Protein AF-A0A443SG46-F1 (afdb_monomer_lite)

Secondary structure (DSSP, 8-state):
-HHHHHHHHHHHSEE----SSTT--HHHHHHT---STTHHHH--GGGGEEEEEE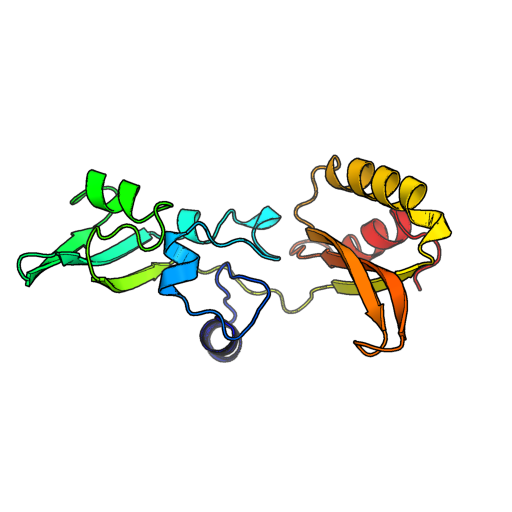E-TTS-EEEEESSSSHHHHHHTTT-TTSSS-EEEEEEE--EEPPS--EEEEEEEEGGGHHHHHHHHHHHHHS--S-EEEEEEEETTTTTS-EEEEEEEEE---S-TTHHHHHHHHH-TT--

Radius of gyration: 19.4 Å; chains: 1; bounding box: 46×34×54 Å

Sequence (175 aa):
MLQLNNFLWSNYGYGVVSGTCGDVGVSGLAMGGGFGYLTRKYGFLVDQIVSAEIVTANGKQLSVNEKQNKDLFWAIRGAGAAGFGVVTQFTLKAFPATETFVWARLKYSLNDLSLLLNLWQQIMKFRNCSTVGLHIERDNFPYGVDYIGINFVIVEQEEDNKQLETLQYFLPNIT

InterPro domains:
  IPR006094 FAD linked oxidase, N-terminal [PF01565] (3-64)
  IPR016166 FAD-binding domain, PCMH-type [PS51387] (1-97)
  IPR016169 FAD-binding, type PCMH, subdomain 2 [G3DSA:3.30.465.10] (3-99)
  IPR036318 FAD-binding, type PCMH-like superfamily [SSF56176] (3-97)
  IPR050416 FAD-linked Oxidoreductases in Biosynthetic Pathways [PTHR42973] (11-127)

pLDDT: mean 84.31, std 13.0, range [44.12, 98.5]

Foldseek 3Di:
DQVVQVVCCVPPQKGAQAAPDNPDDDQLCLQQFGDHFQCLPPNTQLVFFAWFWFQAPVRDIDIEHCVGPPVLNVNSSRVGPVRRGHTPDTDGDMDRHDPDKDKDKDKAAPVCVVVVVVLVVVLVPDSASKDKDWDFDAPPPPDGDIIIIIITIHRDDDDPCPSVVSCCVSVVPDD

Organism: NCBI:txid299467

Structure (mmCIF, N/CA/C/O backbone):
data_AF-A0A443SG46-F1
#
_entry.id   AF-A0A443SG46-F1
#
loop_
_atom_site.group_PDB
_atom_site.id
_atom_site.type_symbol
_atom_site.label_atom_id
_atom_site.label_alt_id
_atom_site.label_comp_id
_atom_site.label_asym_id
_atom_site.label_entity_id
_atom_site.label_seq_id
_atom_site.pdbx_PDB_ins_code
_atom_site.Cartn_x
_atom_site.Cartn_y
_atom_site.Cartn_z
_atom_site.occupancy
_atom_site.B_iso_or_equiv
_atom_site.auth_seq_id
_atom_site.auth_comp_id
_atom_site.auth_asym_id
_atom_site.auth_atom_id
_atom_site.pdbx_PDB_model_num
ATOM 1 N N . MET A 1 1 ? -9.221 3.304 -4.159 1.00 90.12 1 MET A N 1
ATOM 2 C CA . MET A 1 1 ? -8.070 4.054 -3.595 1.00 90.12 1 MET A CA 1
ATOM 3 C C . MET A 1 1 ? -7.811 5.353 -4.345 1.00 90.12 1 MET A C 1
ATOM 5 O O . MET A 1 1 ? -7.488 6.344 -3.701 1.00 90.12 1 MET A O 1
ATOM 9 N N . LEU A 1 2 ? -7.961 5.371 -5.676 1.00 90.56 2 LEU A N 1
ATOM 10 C CA . LEU A 1 2 ? -7.665 6.546 -6.503 1.00 90.56 2 LEU A CA 1
ATOM 11 C C . LEU A 1 2 ? -8.455 7.793 -6.088 1.00 90.56 2 LEU A C 1
ATOM 13 O O . LEU A 1 2 ? -7.866 8.848 -5.913 1.00 90.56 2 LEU A O 1
ATOM 17 N N . GLN A 1 3 ? -9.763 7.658 -5.849 1.00 92.75 3 GLN A N 1
ATOM 18 C CA . GLN A 1 3 ? -10.605 8.776 -5.405 1.00 92.75 3 GLN A CA 1
ATOM 19 C C . GLN A 1 3 ? -10.102 9.416 -4.100 1.00 92.75 3 GLN A C 1
ATOM 21 O O . GLN A 1 3 ? -10.033 10.637 -4.009 1.00 92.75 3 GLN A O 1
ATOM 26 N N . LEU A 1 4 ? -9.696 8.598 -3.118 1.00 92.56 4 LEU A N 1
ATOM 27 C CA . LEU A 1 4 ? -9.142 9.073 -1.847 1.00 92.56 4 LEU A CA 1
ATOM 28 C C . LEU A 1 4 ? -7.829 9.833 -2.063 1.00 92.56 4 LEU A C 1
ATOM 30 O O . LEU A 1 4 ? -7.679 10.942 -1.563 1.00 92.56 4 LEU A O 1
ATOM 34 N N . ASN A 1 5 ? -6.892 9.255 -2.818 1.00 92.50 5 ASN A N 1
ATOM 35 C CA . ASN A 1 5 ? -5.600 9.895 -3.065 1.00 92.50 5 ASN A CA 1
ATOM 36 C C . ASN A 1 5 ? -5.727 11.169 -3.912 1.00 92.50 5 ASN A C 1
ATOM 38 O O . ASN A 1 5 ? -5.075 12.155 -3.591 1.00 92.50 5 ASN A O 1
ATOM 42 N N . ASN A 1 6 ? -6.612 11.201 -4.914 1.00 92.62 6 ASN A N 1
ATOM 43 C CA . ASN A 1 6 ? -6.895 12.420 -5.678 1.00 92.62 6 ASN A CA 1
ATOM 44 C C . ASN A 1 6 ? -7.459 13.521 -4.775 1.00 92.62 6 ASN A C 1
ATOM 46 O O . ASN A 1 6 ? -7.017 14.664 -4.844 1.00 92.62 6 ASN A O 1
ATOM 50 N N . PHE A 1 7 ? -8.405 13.174 -3.897 1.00 94.81 7 PHE A N 1
ATOM 51 C CA . PHE A 1 7 ? -8.966 14.122 -2.941 1.00 94.81 7 PHE A CA 1
ATOM 52 C C . PHE A 1 7 ? -7.893 14.687 -1.999 1.00 94.81 7 PHE A C 1
ATOM 54 O O . PHE A 1 7 ? -7.814 15.904 -1.832 1.00 94.81 7 PHE A O 1
ATOM 61 N N . LEU A 1 8 ? -7.049 13.828 -1.417 1.00 94.31 8 LEU A N 1
ATOM 62 C CA . LEU A 1 8 ? -5.982 14.250 -0.505 1.00 94.31 8 LEU A CA 1
ATOM 63 C C . LEU A 1 8 ? -4.932 15.121 -1.200 1.00 94.31 8 LEU A C 1
ATOM 65 O O . LEU A 1 8 ? -4.503 16.131 -0.642 1.00 94.31 8 LEU A O 1
ATOM 69 N N . TRP A 1 9 ? -4.553 14.760 -2.424 1.00 91.50 9 TRP A N 1
ATOM 70 C CA . TRP A 1 9 ? -3.548 15.492 -3.179 1.00 91.50 9 TRP A CA 1
ATOM 71 C C . TRP A 1 9 ? -4.060 16.874 -3.582 1.00 91.50 9 TRP A C 1
ATOM 73 O O . TRP A 1 9 ? -3.450 17.874 -3.214 1.00 91.50 9 TRP A O 1
ATOM 83 N N . SER A 1 10 ? -5.213 16.950 -4.251 1.00 93.19 10 SER A N 1
ATOM 84 C CA . SER A 1 10 ? -5.723 18.216 -4.790 1.00 93.19 10 SER A CA 1
ATOM 85 C C . SER A 1 10 ? -6.148 19.225 -3.721 1.00 93.19 10 SER A C 1
ATOM 87 O O . SER A 1 10 ? -6.115 20.421 -3.989 1.00 93.19 10 SER A O 1
ATOM 89 N N . ASN A 1 11 ? -6.560 18.773 -2.531 1.00 96.00 11 ASN A N 1
ATOM 90 C CA . ASN A 1 11 ? -7.055 19.673 -1.481 1.00 96.00 11 ASN A CA 1
ATOM 91 C C . ASN A 1 11 ? -6.028 19.956 -0.382 1.00 96.00 11 ASN A C 1
ATOM 93 O O . ASN A 1 11 ? -6.125 20.989 0.277 1.00 96.00 11 ASN A O 1
ATOM 97 N N . TYR A 1 12 ? -5.074 19.048 -0.155 1.00 94.81 12 TYR A N 1
ATOM 98 C CA . TYR A 1 12 ? -4.176 19.137 0.998 1.00 94.81 12 TYR A CA 1
ATOM 99 C C . TYR A 1 12 ? -2.700 18.922 0.653 1.00 94.81 12 TYR A C 1
ATOM 101 O O . TYR A 1 12 ? -1.856 19.188 1.502 1.00 94.81 12 TYR A O 1
ATOM 109 N N . GLY A 1 13 ? -2.359 18.448 -0.550 1.00 92.69 13 GLY A N 1
ATOM 110 C CA . GLY A 1 13 ? -0.976 18.114 -0.901 1.00 92.69 13 GLY A CA 1
ATOM 111 C C . GLY A 1 13 ? -0.457 16.850 -0.205 1.00 92.69 13 GLY A C 1
ATOM 112 O O . GLY A 1 13 ? 0.743 16.715 0.020 1.00 92.69 13 GLY A O 1
ATOM 113 N N . TYR A 1 14 ? -1.344 15.913 0.150 1.00 93.50 14 TYR A N 1
ATOM 114 C CA . TYR A 1 14 ? -0.981 14.652 0.808 1.00 93.50 14 TYR A CA 1
ATOM 115 C C . TYR A 1 14 ? -1.404 13.426 -0.006 1.00 93.50 14 TYR A C 1
ATOM 117 O O . TYR A 1 14 ? -2.295 13.487 -0.848 1.00 93.50 14 TYR A O 1
ATO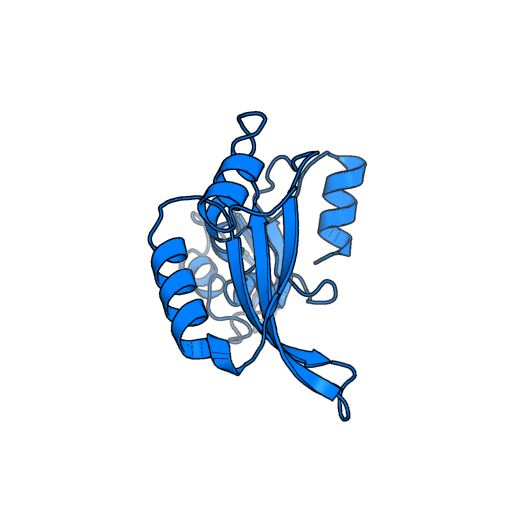M 125 N N . GLY A 1 15 ? -0.796 12.283 0.295 1.00 92.44 15 GLY A N 1
ATOM 126 C CA . GLY A 1 15 ? -1.202 10.970 -0.190 1.00 92.44 15 GLY A CA 1
ATOM 127 C C . GLY A 1 15 ? -1.080 9.901 0.892 1.00 92.44 15 GLY A C 1
ATOM 128 O O . GLY A 1 15 ? -0.367 10.058 1.883 1.00 92.44 15 GLY A O 1
ATOM 129 N N . VAL A 1 16 ? -1.776 8.788 0.696 1.00 94.25 16 VAL A N 1
ATOM 130 C CA . VAL A 1 16 ? -1.649 7.578 1.516 1.00 94.25 16 VAL A CA 1
ATOM 131 C C . VAL A 1 16 ? -1.086 6.436 0.677 1.00 94.25 16 VAL A C 1
ATOM 133 O O . VAL A 1 16 ? -1.304 6.362 -0.540 1.00 94.25 16 VAL A O 1
ATOM 136 N N . VAL A 1 17 ? -0.385 5.506 1.333 1.00 94.00 17 VAL A N 1
ATOM 137 C CA . VAL A 1 17 ? 0.047 4.253 0.696 1.00 94.00 17 VAL A CA 1
ATOM 138 C C . VAL A 1 17 ? -1.174 3.554 0.092 1.00 94.00 17 VAL A C 1
ATOM 140 O O . VAL A 1 17 ? -2.251 3.524 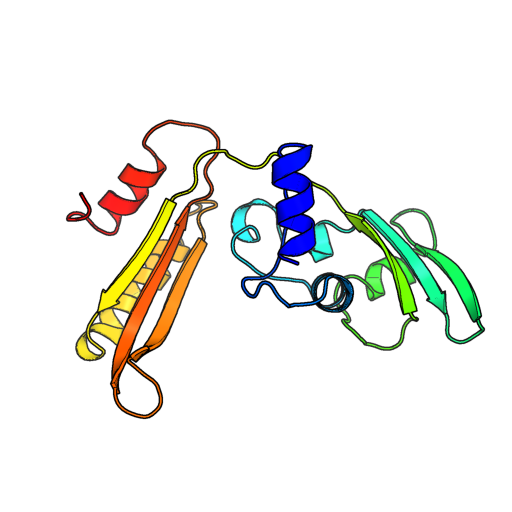0.679 1.00 94.00 17 VAL A O 1
ATOM 143 N N . SER A 1 18 ? -1.041 3.026 -1.120 1.00 92.44 18 SER A N 1
ATOM 144 C CA . SER A 1 18 ? -2.153 2.405 -1.840 1.00 92.44 18 SER A CA 1
ATOM 145 C C . SER A 1 18 ? -1.667 1.306 -2.779 1.00 92.44 18 SER A C 1
ATOM 147 O O . SER A 1 18 ? -0.463 1.095 -2.915 1.00 92.44 18 SER A O 1
ATOM 149 N N . GLY A 1 19 ? -2.613 0.597 -3.398 1.00 92.12 19 GLY A N 1
ATOM 150 C CA . GLY A 1 19 ? -2.337 -0.348 -4.474 1.00 92.12 19 GLY A CA 1
ATOM 151 C C . GLY A 1 19 ? -2.085 0.352 -5.808 1.00 92.12 19 GLY A C 1
ATOM 152 O O . GLY A 1 19 ? -2.118 1.575 -5.902 1.00 92.12 19 GLY A O 1
ATOM 153 N N . THR A 1 20 ? -1.859 -0.431 -6.858 1.00 88.62 20 THR A N 1
ATOM 154 C CA . THR A 1 20 ? -1.643 0.090 -8.219 1.00 88.62 20 THR A CA 1
ATOM 155 C C . THR A 1 20 ? -2.945 0.281 -9.003 1.00 88.62 20 THR A C 1
ATOM 157 O O . THR A 1 20 ? -3.008 1.127 -9.890 1.00 88.62 20 THR A O 1
ATOM 160 N N . CYS A 1 21 ? -4.003 -0.466 -8.668 1.00 88.38 21 CYS A N 1
ATOM 161 C CA . CYS A 1 21 ? -5.304 -0.385 -9.334 1.00 88.38 21 CYS A CA 1
ATOM 162 C C . CYS A 1 21 ? -6.227 0.624 -8.633 1.00 88.38 21 CYS A C 1
ATOM 164 O O . CYS A 1 21 ? -6.512 0.499 -7.438 1.00 88.38 21 CYS A O 1
ATOM 166 N N . GLY A 1 22 ? -6.732 1.608 -9.382 1.00 86.88 22 GLY A N 1
ATOM 167 C CA . GLY A 1 22 ? -7.475 2.738 -8.816 1.00 86.88 22 GLY A CA 1
ATOM 168 C C . GLY A 1 22 ? -8.785 2.366 -8.114 1.00 86.88 22 GLY A C 1
ATOM 169 O O . GLY A 1 22 ? -9.082 2.914 -7.040 1.00 86.88 22 GLY A O 1
ATOM 170 N N . ASP A 1 23 ? -9.502 1.389 -8.673 1.00 92.38 23 ASP A N 1
ATOM 171 C CA . ASP A 1 23 ? -10.845 0.966 -8.245 1.00 92.38 23 ASP A CA 1
ATOM 172 C C . ASP A 1 23 ? -10.847 0.062 -7.008 1.00 92.38 23 ASP A C 1
ATOM 174 O O . ASP A 1 23 ? -11.898 -0.222 -6.436 1.00 92.38 23 ASP A O 1
ATOM 178 N N . VAL A 1 24 ? -9.673 -0.376 -6.543 1.00 94.12 24 VAL A N 1
ATOM 179 C CA . VAL A 1 24 ? -9.570 -1.228 -5.354 1.00 94.12 24 VAL A CA 1
ATOM 180 C C . VAL A 1 24 ? -10.081 -0.475 -4.123 1.00 94.12 24 VAL A C 1
ATOM 182 O O . VAL A 1 24 ? -9.638 0.640 -3.821 1.00 94.12 24 VAL A O 1
ATOM 185 N N . GLY A 1 25 ? -11.011 -1.090 -3.392 1.00 92.50 25 GLY A N 1
ATOM 186 C CA . GLY A 1 25 ? -11.568 -0.543 -2.155 1.00 92.50 25 GLY A CA 1
ATOM 187 C C . GLY A 1 25 ? -10.528 -0.432 -1.033 1.00 92.50 25 GLY A C 1
ATOM 188 O O . GLY A 1 25 ? -9.661 -1.292 -0.890 1.00 92.50 25 GLY A O 1
ATOM 189 N N . VAL A 1 26 ? -10.635 0.621 -0.213 1.00 93.44 26 VAL A N 1
ATOM 190 C CA . VAL A 1 26 ? -9.669 0.934 0.862 1.00 93.44 26 VAL A CA 1
ATOM 191 C C . VAL A 1 26 ? -9.579 -0.196 1.888 1.00 93.44 26 VAL A C 1
ATOM 193 O O . VAL A 1 26 ? -8.486 -0.640 2.218 1.00 93.44 26 VAL A O 1
ATOM 196 N N . SER A 1 27 ? -10.729 -0.673 2.374 1.00 91.81 27 SER A N 1
ATOM 197 C CA . SER A 1 27 ? -10.797 -1.572 3.532 1.00 91.81 27 SER A CA 1
ATOM 198 C C . SER A 1 27 ? -10.132 -2.926 3.283 1.00 91.81 27 SER A C 1
ATOM 200 O O . SER A 1 27 ? -9.218 -3.311 4.010 1.00 91.81 27 SER A O 1
ATOM 202 N N . GLY A 1 28 ? -10.514 -3.608 2.197 1.00 92.00 28 GLY A N 1
ATOM 203 C CA . GLY A 1 28 ? -9.925 -4.902 1.846 1.00 92.00 28 GLY A CA 1
ATOM 204 C C . GLY A 1 28 ? -8.418 -4.811 1.594 1.00 92.00 28 GLY A C 1
ATOM 205 O O . GLY A 1 28 ? -7.666 -5.669 2.051 1.00 92.00 28 GLY A O 1
ATOM 206 N N . LEU A 1 29 ? -7.969 -3.739 0.930 1.00 95.00 29 LEU A N 1
ATOM 207 C CA . LEU A 1 29 ? -6.548 -3.499 0.690 1.00 95.00 29 LEU A CA 1
ATOM 208 C C . LEU A 1 29 ? -5.782 -3.263 1.998 1.00 95.00 29 LEU A C 1
ATOM 210 O O . LEU A 1 29 ? -4.735 -3.870 2.204 1.00 95.00 29 LEU A O 1
ATOM 214 N N . ALA A 1 30 ? -6.296 -2.394 2.870 1.00 95.06 30 ALA A N 1
ATOM 215 C CA . ALA A 1 30 ? -5.645 -2.025 4.122 1.00 95.06 30 ALA A CA 1
ATOM 216 C C . ALA A 1 30 ? -5.529 -3.218 5.078 1.00 95.06 30 ALA A C 1
ATOM 218 O O . ALA A 1 30 ? -4.472 -3.437 5.664 1.00 95.06 30 ALA A O 1
ATOM 219 N N . MET A 1 31 ? -6.584 -4.028 5.190 1.00 94.94 31 MET A N 1
ATOM 220 C CA . MET A 1 31 ? -6.595 -5.183 6.089 1.00 94.94 31 MET A CA 1
ATOM 221 C C . MET A 1 31 ? -5.776 -6.369 5.574 1.00 94.94 31 MET A C 1
ATOM 223 O O . MET A 1 31 ? -5.336 -7.194 6.370 1.00 94.94 31 MET A O 1
ATOM 227 N N . GLY A 1 32 ? -5.583 -6.487 4.258 1.00 94.38 32 GLY A N 1
ATOM 228 C CA . GLY A 1 32 ? -4.802 -7.567 3.642 1.00 94.38 32 GLY A CA 1
ATOM 229 C C . GLY A 1 32 ? -3.303 -7.281 3.521 1.00 94.38 32 GLY A C 1
ATOM 230 O O . GLY A 1 32 ? -2.577 -8.096 2.963 1.00 94.38 32 GLY A O 1
ATOM 231 N N . GLY A 1 33 ? -2.835 -6.116 3.977 1.00 94.44 33 GLY A N 1
ATOM 232 C CA . GLY A 1 33 ? -1.456 -5.659 3.802 1.00 94.44 33 GLY A CA 1
ATOM 233 C C . GLY A 1 33 ? -1.401 -4.383 2.970 1.00 94.44 33 GLY A C 1
ATOM 234 O O . GLY A 1 33 ? -1.094 -3.307 3.471 1.00 94.44 33 GLY A O 1
ATOM 235 N N . GLY A 1 34 ? -1.741 -4.498 1.689 1.00 94.12 34 GLY A N 1
ATOM 236 C CA . GLY A 1 34 ? -1.799 -3.366 0.770 1.00 94.12 34 GLY A CA 1
ATOM 237 C C . GLY A 1 34 ? -0.424 -2.941 0.263 1.00 94.12 34 GLY A C 1
ATOM 238 O O . GLY A 1 34 ? 0.309 -2.198 0.916 1.00 94.12 34 GLY A O 1
ATOM 239 N N . PHE A 1 35 ? -0.102 -3.419 -0.938 1.00 92.88 35 PHE A N 1
ATOM 240 C CA . PHE A 1 35 ? 1.168 -3.204 -1.624 1.00 92.88 35 PHE A CA 1
ATOM 241 C C . PHE A 1 35 ? 0.980 -2.354 -2.883 1.00 92.88 35 PHE A C 1
ATOM 243 O O . PHE A 1 35 ? 0.063 -2.609 -3.666 1.00 92.88 35 PHE A O 1
ATOM 250 N N . GLY A 1 36 ? 1.887 -1.409 -3.116 1.00 89.81 36 GLY A N 1
ATOM 251 C CA . GLY A 1 36 ? 1.952 -0.636 -4.352 1.00 89.81 36 GLY A CA 1
ATOM 252 C C . GLY A 1 36 ? 3.197 0.242 -4.432 1.00 89.81 36 GLY A C 1
ATOM 253 O O . GLY A 1 36 ? 4.205 -0.010 -3.773 1.00 89.81 36 GLY A O 1
ATOM 254 N N . TYR A 1 37 ? 3.135 1.296 -5.248 1.00 86.31 37 TYR A N 1
ATOM 255 C CA . TYR A 1 37 ? 4.312 2.101 -5.600 1.00 86.31 37 TYR A CA 1
ATOM 256 C C . TYR A 1 37 ? 4.994 2.792 -4.416 1.00 86.31 37 TYR A C 1
ATOM 258 O O . TYR A 1 37 ? 6.205 2.997 -4.437 1.00 86.31 37 TYR A O 1
ATOM 266 N N . LEU A 1 38 ? 4.229 3.118 -3.376 1.00 87.31 38 LEU A N 1
ATOM 267 C CA . LEU A 1 38 ? 4.723 3.800 -2.182 1.00 87.31 38 LEU A CA 1
ATOM 268 C C . LEU A 1 38 ? 5.259 2.841 -1.109 1.00 87.31 38 LEU A C 1
ATOM 270 O O . LEU A 1 38 ? 5.837 3.295 -0.120 1.00 87.31 38 LEU A O 1
ATOM 274 N N . THR A 1 39 ? 5.106 1.526 -1.294 1.00 90.38 39 THR A N 1
ATOM 275 C CA . THR A 1 39 ? 5.416 0.544 -0.248 1.00 90.38 39 THR A CA 1
ATOM 276 C C . THR A 1 39 ? 6.898 0.485 0.104 1.00 90.38 39 THR A C 1
ATOM 278 O O . THR A 1 39 ? 7.233 0.361 1.277 1.00 90.38 39 THR A O 1
ATOM 281 N N . ARG A 1 40 ? 7.805 0.645 -0.870 1.00 86.56 40 ARG A N 1
ATOM 282 C CA . ARG A 1 40 ? 9.256 0.671 -0.596 1.00 86.56 40 ARG A CA 1
ATOM 283 C C . ARG A 1 40 ? 9.705 1.877 0.224 1.00 86.56 40 ARG A C 1
ATOM 285 O O . ARG A 1 40 ? 10.697 1.768 0.935 1.00 86.56 40 ARG A O 1
ATOM 292 N N . LYS A 1 41 ? 8.987 3.000 0.130 1.00 85.50 41 LYS A N 1
ATOM 293 C CA . LYS A 1 41 ? 9.321 4.231 0.851 1.00 85.50 41 LYS A CA 1
ATOM 294 C C . LYS A 1 41 ? 8.694 4.279 2.240 1.00 85.50 41 LYS A C 1
ATOM 296 O O . LYS A 1 41 ? 9.370 4.634 3.198 1.00 85.50 41 LYS A O 1
ATOM 301 N N . TYR A 1 42 ? 7.411 3.940 2.344 1.00 89.88 42 TYR A N 1
ATOM 302 C CA . TYR A 1 42 ? 6.640 4.164 3.570 1.00 89.88 42 TYR A CA 1
ATOM 303 C C . TYR A 1 42 ? 6.237 2.877 4.303 1.00 89.88 42 TYR A C 1
ATOM 305 O O . TYR A 1 42 ? 5.793 2.964 5.444 1.00 89.88 42 TYR A O 1
ATOM 313 N N . GLY A 1 43 ? 6.412 1.696 3.704 1.00 93.00 43 GLY A N 1
ATOM 314 C CA . GLY A 1 43 ? 5.864 0.429 4.203 1.00 93.00 43 GLY A CA 1
ATOM 315 C C . GLY A 1 43 ? 4.507 0.094 3.579 1.00 93.00 43 GLY A C 1
ATOM 316 O O . GLY A 1 43 ? 3.995 0.824 2.728 1.00 93.00 43 GLY A O 1
ATOM 317 N N . PHE A 1 44 ? 3.914 -1.033 3.962 1.00 96.00 44 PHE A N 1
ATOM 318 C CA . PHE A 1 44 ? 2.607 -1.457 3.454 1.00 96.00 44 PHE A CA 1
ATOM 319 C C . PHE A 1 44 ? 1.498 -0.529 3.975 1.00 96.00 44 PHE A C 1
ATOM 321 O O . PHE A 1 44 ? 1.685 0.173 4.971 1.00 96.00 44 PHE A O 1
ATOM 328 N N . LEU A 1 45 ? 0.327 -0.506 3.327 1.00 96.31 45 LEU A N 1
ATOM 329 C CA . LEU A 1 45 ? -0.814 0.295 3.806 1.00 96.31 45 LEU A CA 1
ATOM 330 C C . LEU A 1 45 ? -1.224 -0.119 5.227 1.00 96.31 45 LEU A C 1
ATOM 332 O O . LEU A 1 45 ? -1.577 0.723 6.048 1.00 96.31 45 LEU A O 1
ATOM 336 N N . VAL A 1 46 ? -1.105 -1.403 5.540 1.00 96.44 46 VAL A N 1
ATOM 337 C CA . VAL A 1 46 ? -1.391 -1.956 6.860 1.00 96.44 46 VAL A CA 1
ATOM 338 C C . VAL A 1 46 ? -0.504 -1.373 7.966 1.00 96.44 46 VAL A C 1
ATOM 340 O O . VAL A 1 46 ? -0.979 -1.141 9.078 1.00 96.44 46 VAL A O 1
ATOM 343 N N . ASP A 1 47 ? 0.749 -1.040 7.641 1.00 96.56 47 ASP A N 1
ATOM 344 C CA . ASP A 1 47 ? 1.695 -0.390 8.558 1.00 96.56 47 ASP A CA 1
ATOM 345 C C . ASP A 1 47 ? 1.308 1.077 8.830 1.00 96.56 47 ASP A C 1
ATOM 347 O O . ASP A 1 47 ? 1.765 1.697 9.797 1.00 96.56 47 ASP A O 1
ATOM 351 N N . GLN A 1 48 ? 0.441 1.642 7.980 1.00 97.19 48 GLN A N 1
ATOM 352 C CA . GLN A 1 48 ? -0.036 3.021 8.079 1.00 97.19 48 GLN A CA 1
ATOM 353 C C . GLN A 1 48 ? -1.336 3.154 8.865 1.00 97.19 48 GLN A C 1
ATOM 355 O O . GLN A 1 48 ? -1.784 4.278 9.092 1.00 97.19 48 GLN A O 1
ATOM 360 N N . ILE A 1 49 ? -1.946 2.046 9.291 1.00 97.56 49 ILE A N 1
ATOM 361 C CA . ILE A 1 49 ? -3.163 2.081 10.100 1.00 97.56 49 ILE A CA 1
ATOM 362 C C . ILE A 1 49 ? -2.797 2.502 11.525 1.00 97.56 49 ILE A C 1
ATOM 364 O O . ILE A 1 49 ? -2.043 1.818 12.214 1.00 97.56 49 ILE A O 1
ATOM 368 N N . VAL A 1 50 ? -3.355 3.628 11.968 1.00 98.44 50 VAL A N 1
ATOM 369 C CA . VAL A 1 50 ? -3.186 4.172 13.326 1.00 98.44 50 VAL A CA 1
ATOM 370 C C . VAL A 1 50 ? -4.280 3.649 14.257 1.00 98.44 50 VAL A C 1
ATOM 372 O O . VAL A 1 50 ? -4.010 3.270 15.396 1.00 98.44 50 VAL A O 1
ATOM 375 N N . SER A 1 51 ? -5.519 3.624 13.769 1.00 98.50 51 SER A N 1
ATOM 376 C CA . SER A 1 51 ? -6.680 3.086 14.477 1.00 98.50 51 SER A CA 1
ATOM 377 C C . SER A 1 51 ? -7.792 2.708 13.501 1.00 98.50 51 SER A C 1
ATOM 379 O O . SER A 1 51 ? -7.752 3.083 12.324 1.00 98.50 51 SER A O 1
ATOM 381 N N . ALA A 1 52 ? -8.788 1.974 13.990 1.00 97.94 52 ALA A N 1
ATOM 382 C CA . ALA A 1 52 ? -10.007 1.682 13.248 1.00 97.94 52 ALA A CA 1
ATOM 383 C C . ALA A 1 52 ? -11.231 1.609 14.171 1.00 97.94 52 ALA A C 1
ATOM 385 O O . ALA A 1 52 ? -11.102 1.323 15.362 1.00 97.94 52 ALA A O 1
ATOM 386 N N . GLU A 1 53 ? -12.410 1.819 13.591 1.00 98.12 53 GLU A N 1
ATOM 387 C CA . GLU A 1 53 ? -13.698 1.490 14.207 1.00 98.12 53 GLU A CA 1
ATOM 388 C C . GLU A 1 53 ? -14.233 0.210 13.568 1.00 98.12 53 GLU A C 1
ATOM 390 O O . GLU A 1 53 ? -14.293 0.100 12.340 1.00 98.12 53 GLU A O 1
ATOM 395 N N . ILE A 1 54 ? -14.607 -0.767 14.389 1.00 96.75 54 ILE A N 1
ATOM 396 C CA . ILE A 1 54 ? -15.050 -2.086 13.936 1.00 96.75 54 ILE A CA 1
ATOM 397 C C . ILE A 1 54 ? -16.342 -2.499 14.629 1.00 96.75 54 ILE A C 1
ATOM 399 O O . ILE A 1 54 ? -16.478 -2.374 15.844 1.00 96.75 54 ILE A O 1
ATOM 403 N N . VAL A 1 55 ? -17.288 -3.024 13.854 1.00 97.19 55 VAL A N 1
ATOM 404 C CA . VAL A 1 55 ? -18.498 -3.668 14.370 1.00 97.19 55 VAL A CA 1
ATOM 405 C C . VAL A 1 55 ? -18.260 -5.173 14.434 1.00 97.19 55 VAL A C 1
ATOM 407 O O . VAL A 1 55 ? -18.069 -5.826 13.407 1.00 97.19 55 VAL A O 1
ATOM 410 N N . THR A 1 56 ? -18.246 -5.733 15.639 1.00 95.44 56 THR A N 1
ATOM 411 C CA . THR A 1 56 ? -18.017 -7.164 15.872 1.00 95.44 56 THR A CA 1
ATOM 412 C C . THR A 1 56 ? -19.271 -7.996 15.599 1.00 95.44 56 THR A C 1
ATOM 414 O O . THR A 1 56 ? -20.381 -7.475 15.515 1.00 95.44 56 THR A O 1
ATOM 417 N N . ALA A 1 57 ? -19.119 -9.322 15.511 1.00 94.38 57 ALA A N 1
ATOM 418 C CA . ALA A 1 57 ? -20.216 -10.247 15.192 1.00 94.38 57 ALA A CA 1
ATOM 419 C C . ALA A 1 57 ? -21.416 -10.187 16.164 1.00 94.38 57 ALA A C 1
ATOM 421 O O . ALA A 1 57 ? -22.535 -10.515 15.789 1.00 94.38 57 ALA A O 1
ATOM 422 N N . ASN A 1 58 ? -21.202 -9.744 17.406 1.00 95.06 58 ASN A N 1
ATOM 423 C CA . ASN A 1 58 ? -22.263 -9.516 18.395 1.00 95.06 58 ASN A CA 1
ATOM 424 C C . 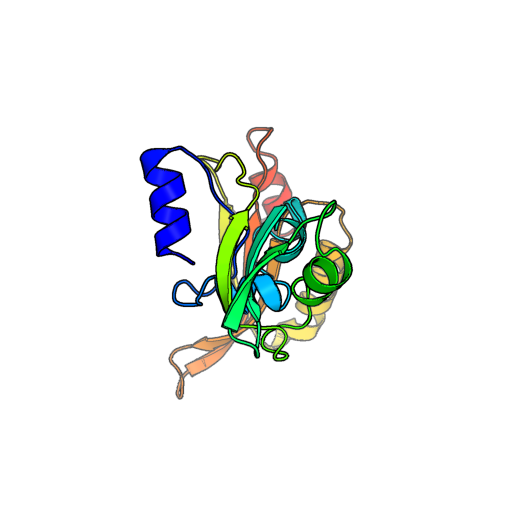ASN A 1 58 ? -22.885 -8.103 18.325 1.00 95.06 58 ASN A C 1
ATOM 426 O O . ASN A 1 58 ? -23.580 -7.703 19.257 1.00 95.06 58 ASN A O 1
ATOM 430 N N . GLY A 1 59 ? -22.607 -7.334 17.269 1.00 96.62 59 GLY A N 1
ATOM 431 C CA . GLY A 1 59 ? -23.183 -6.011 17.020 1.00 96.62 59 GLY A CA 1
ATOM 432 C C . GLY A 1 59 ? -22.557 -4.860 17.812 1.00 96.62 59 GLY A C 1
ATOM 433 O O . GLY A 1 59 ? -23.087 -3.752 17.779 1.00 96.62 59 GLY A O 1
ATOM 434 N N . LYS A 1 60 ? -21.450 -5.080 18.533 1.00 97.38 60 LYS A N 1
ATOM 435 C CA . LYS A 1 60 ? -20.769 -4.009 19.277 1.00 97.38 60 LYS A CA 1
ATOM 436 C C . LYS A 1 60 ? -19.828 -3.225 18.370 1.00 97.38 60 LYS A C 1
ATOM 438 O O . LYS A 1 60 ? -19.027 -3.821 17.659 1.00 97.38 60 LYS A O 1
ATOM 443 N N . GLN A 1 61 ? -19.879 -1.898 18.456 1.00 97.94 61 GLN A N 1
ATOM 444 C CA . GLN A 1 61 ? -18.865 -1.030 17.865 1.00 97.94 61 GLN A CA 1
ATOM 445 C C . GLN A 1 61 ? -17.695 -0.861 18.838 1.00 97.94 61 GLN A C 1
ATOM 447 O O . GLN A 1 61 ? -17.895 -0.518 20.005 1.00 97.94 61 GLN A O 1
ATOM 452 N N . LEU A 1 62 ? -16.481 -1.111 18.359 1.00 98.00 62 LEU A N 1
ATOM 453 C CA . LEU A 1 62 ? -15.244 -1.003 19.119 1.00 98.00 62 LEU A CA 1
ATOM 454 C C . LEU A 1 62 ? -14.249 -0.105 18.386 1.00 98.00 62 LEU A C 1
ATOM 456 O O . LEU A 1 62 ? -14.060 -0.241 17.179 1.00 98.00 62 LEU A O 1
ATOM 460 N N . SER A 1 63 ? -13.534 0.717 19.151 1.00 98.38 63 SER A N 1
ATOM 461 C CA . SER A 1 63 ? -12.311 1.367 18.682 1.00 98.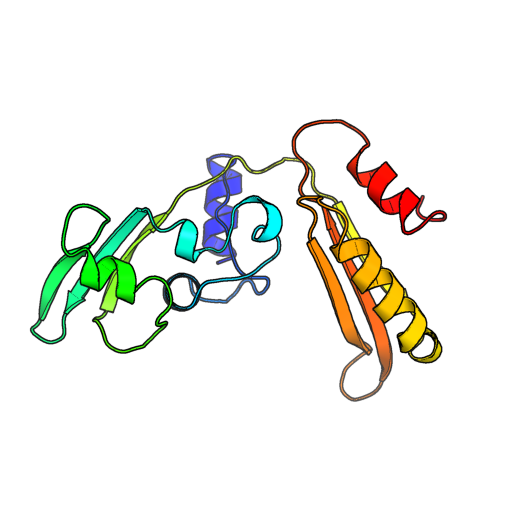38 63 SER A CA 1
ATOM 462 C C . SER A 1 63 ? -11.116 0.448 18.921 1.00 98.38 63 SER A C 1
ATOM 464 O O . SER A 1 63 ? -10.977 -0.115 20.015 1.00 98.38 63 SER A O 1
ATOM 466 N N . VAL A 1 64 ? -10.257 0.276 17.918 1.00 98.12 64 VAL A N 1
ATOM 467 C CA . VAL A 1 64 ? -9.069 -0.588 17.983 1.00 98.12 64 VAL A CA 1
ATOM 468 C C . VAL A 1 64 ? -7.811 0.204 17.630 1.00 98.12 64 VAL A C 1
ATOM 470 O O . VAL A 1 64 ? -7.789 0.954 16.653 1.00 98.12 64 VAL A O 1
ATOM 473 N N . ASN A 1 65 ? -6.766 0.078 18.449 1.00 98.50 65 ASN A N 1
ATOM 474 C CA . ASN A 1 65 ? -5.463 0.727 18.266 1.00 98.50 65 ASN A CA 1
ATOM 475 C C . ASN A 1 65 ? -4.386 0.056 19.149 1.00 98.50 65 ASN A C 1
ATOM 477 O O . ASN A 1 65 ? -4.640 -0.926 19.844 1.00 98.50 65 ASN A O 1
ATOM 481 N N . GLU A 1 66 ? -3.167 0.599 19.177 1.00 97.75 66 GLU A N 1
ATOM 482 C CA . GLU A 1 66 ? -2.053 0.047 19.973 1.00 97.75 66 GLU A CA 1
ATOM 483 C C . GLU A 1 66 ? -2.256 0.089 21.498 1.00 97.75 66 GLU A C 1
ATOM 485 O O . GLU A 1 66 ? -1.494 -0.524 22.254 1.00 97.75 66 GLU A O 1
ATOM 490 N N . LYS A 1 67 ? -3.262 0.820 21.984 1.00 98.12 67 LYS A N 1
ATOM 491 C CA . LYS A 1 67 ? -3.575 0.986 23.410 1.00 98.12 67 LYS A CA 1
ATOM 492 C C . LYS A 1 67 ? -4.876 0.288 23.812 1.00 98.12 67 LYS A C 1
ATOM 494 O O . LYS A 1 67 ? -4.981 -0.116 24.965 1.00 98.12 67 LYS A O 1
ATOM 499 N N . GLN A 1 68 ? -5.804 0.079 22.881 1.00 98.12 68 GLN A N 1
ATOM 500 C CA . GLN A 1 68 ? -7.142 -0.459 23.128 1.00 98.12 68 GLN A CA 1
ATOM 501 C C . GLN A 1 68 ? -7.482 -1.572 22.129 1.00 98.12 68 GLN A C 1
ATOM 503 O O . GLN A 1 68 ? -7.322 -1.377 20.928 1.00 98.12 68 GLN A O 1
ATOM 508 N N . ASN A 1 69 ? -7.985 -2.715 22.622 1.00 97.81 69 ASN A N 1
ATOM 509 C CA . ASN A 1 69 ? -8.331 -3.888 21.798 1.00 97.81 69 ASN A CA 1
ATOM 510 C C . ASN A 1 69 ? -7.167 -4.300 20.866 1.00 97.81 69 ASN A C 1
ATOM 512 O O . ASN A 1 69 ? -7.314 -4.406 19.648 1.00 97.81 69 ASN A O 1
ATOM 516 N N . LYS A 1 70 ? -5.965 -4.424 21.449 1.00 97.94 70 LYS A N 1
ATOM 517 C CA . LYS A 1 70 ? -4.686 -4.529 20.722 1.00 97.94 70 LYS A CA 1
ATOM 518 C C . LYS A 1 70 ? -4.556 -5.809 19.901 1.00 97.94 70 LYS A C 1
ATOM 520 O O . LYS A 1 70 ? -3.908 -5.809 18.861 1.00 97.94 70 LYS A O 1
ATOM 525 N N . ASP A 1 71 ? -5.146 -6.887 20.392 1.00 96.50 71 ASP A N 1
ATOM 526 C CA . ASP A 1 71 ? -5.266 -8.183 19.731 1.00 96.50 71 ASP A CA 1
ATOM 527 C C . ASP A 1 71 ? -6.089 -8.072 18.444 1.00 96.50 71 ASP A C 1
ATOM 529 O O . ASP A 1 71 ? -5.640 -8.498 17.381 1.00 96.50 71 ASP A O 1
ATOM 533 N N . LEU A 1 72 ? -7.240 -7.401 18.514 1.00 96.25 72 LEU A N 1
ATOM 534 C CA . LEU A 1 72 ? -8.080 -7.125 17.354 1.00 96.25 72 LEU A CA 1
ATOM 535 C C . LEU A 1 72 ? -7.395 -6.151 16.389 1.00 96.25 72 LEU A C 1
ATOM 537 O O . LEU A 1 72 ? -7.430 -6.360 15.180 1.00 96.25 72 LEU A O 1
ATOM 541 N N . PHE A 1 73 ? -6.710 -5.130 16.914 1.00 97.56 73 PHE A N 1
ATOM 542 C CA . PHE A 1 73 ? -5.911 -4.202 16.114 1.00 97.56 73 PHE A CA 1
ATOM 543 C C . PHE A 1 73 ? -4.754 -4.893 15.380 1.00 97.56 73 PHE A C 1
ATOM 545 O O . PHE A 1 73 ? -4.447 -4.560 14.237 1.00 97.56 73 PHE A O 1
ATOM 552 N N . TRP A 1 74 ? -4.098 -5.861 16.018 1.00 96.31 74 TRP A N 1
ATOM 553 C CA . TRP A 1 74 ? -3.100 -6.706 15.370 1.00 96.31 74 TRP A CA 1
ATOM 554 C C . TRP A 1 74 ? -3.743 -7.591 14.294 1.00 96.31 74 TRP A C 1
ATOM 556 O O . TRP A 1 74 ? -3.239 -7.637 13.176 1.00 96.31 74 TRP A O 1
ATOM 566 N N . ALA A 1 75 ? -4.889 -8.213 14.585 1.00 95.56 75 ALA A N 1
ATOM 567 C CA . ALA A 1 75 ? -5.562 -9.127 13.664 1.00 95.56 75 ALA A CA 1
ATOM 568 C C . ALA A 1 75 ? -6.034 -8.443 12.371 1.00 95.56 75 ALA A C 1
ATOM 570 O O . ALA A 1 75 ? -5.790 -8.952 11.276 1.00 95.56 75 ALA A O 1
ATOM 571 N N . ILE A 1 76 ? -6.661 -7.264 12.463 1.00 95.19 76 ILE A N 1
ATOM 572 C CA . ILE A 1 76 ? -7.108 -6.531 11.265 1.00 95.19 76 ILE A CA 1
ATOM 573 C C . ILE A 1 76 ? -5.942 -6.006 10.423 1.00 95.19 76 ILE A C 1
ATOM 575 O O . ILE A 1 76 ? -6.148 -5.619 9.277 1.00 95.19 76 ILE A O 1
ATOM 579 N N . ARG A 1 77 ? -4.723 -5.995 10.972 1.00 95.50 77 ARG A N 1
ATOM 580 C CA . ARG A 1 77 ? -3.506 -5.569 10.290 1.00 95.50 77 ARG A CA 1
ATOM 581 C C . ARG A 1 77 ? -2.792 -6.739 9.602 1.00 95.50 77 ARG A C 1
ATOM 583 O O . ARG A 1 77 ? -1.613 -6.982 9.835 1.00 95.50 77 ARG A O 1
ATOM 590 N N . GLY A 1 78 ? -3.499 -7.433 8.709 1.00 94.12 78 GLY A N 1
ATOM 591 C CA . GLY A 1 78 ? -2.905 -8.437 7.816 1.00 94.12 78 GLY A CA 1
ATOM 592 C C . GLY A 1 78 ? -3.803 -9.634 7.513 1.00 94.12 78 GLY A C 1
ATOM 593 O O . GLY A 1 78 ? -3.587 -10.316 6.514 1.00 94.12 78 GLY A O 1
ATOM 594 N N . ALA A 1 79 ? -4.833 -9.888 8.324 1.00 93.62 79 ALA A N 1
ATOM 595 C CA . ALA A 1 79 ? -5.706 -11.042 8.117 1.00 93.62 79 ALA A CA 1
ATOM 596 C C . ALA A 1 79 ? -6.746 -10.853 6.992 1.00 93.62 79 ALA A C 1
ATOM 598 O O . ALA A 1 79 ? -7.528 -11.761 6.713 1.00 93.62 79 ALA A O 1
ATOM 599 N N . GLY A 1 80 ? -6.786 -9.692 6.332 1.00 86.62 80 GLY A N 1
ATOM 600 C CA . GLY A 1 80 ? -7.742 -9.413 5.262 1.00 86.62 80 GLY A CA 1
ATOM 601 C C . GLY A 1 80 ? -9.190 -9.537 5.741 1.00 86.62 80 GLY A C 1
ATOM 602 O O . GLY A 1 80 ? -9.538 -9.113 6.839 1.00 86.62 80 GLY A O 1
ATOM 603 N N . ALA A 1 81 ? -10.047 -10.154 4.929 1.00 80.00 81 ALA A N 1
ATOM 604 C CA . ALA A 1 81 ? -11.469 -10.329 5.229 1.00 80.00 81 ALA A CA 1
ATOM 605 C C . ALA A 1 81 ? -11.773 -11.457 6.247 1.00 80.00 81 ALA A C 1
ATOM 607 O O . ALA A 1 81 ? -12.876 -11.999 6.242 1.00 80.00 81 ALA A O 1
ATOM 608 N N . ALA A 1 82 ? -10.829 -11.827 7.122 1.00 74.00 82 ALA A N 1
ATOM 609 C CA . ALA A 1 82 ? -10.896 -12.997 8.012 1.00 74.00 82 ALA A CA 1
ATOM 610 C C . ALA A 1 82 ? -11.921 -12.926 9.175 1.00 74.00 82 ALA A C 1
ATOM 612 O O . ALA A 1 82 ? -11.755 -13.590 10.193 1.00 74.00 82 ALA A O 1
ATOM 613 N N . GLY A 1 83 ? -13.013 -12.170 9.038 1.00 75.88 83 GLY A N 1
ATOM 614 C CA . GLY A 1 83 ? -14.204 -12.323 9.887 1.00 75.88 83 GLY A CA 1
ATOM 615 C C . GLY A 1 83 ? -14.136 -11.711 11.289 1.00 75.88 83 GLY A C 1
ATOM 616 O O . GLY A 1 83 ? -15.030 -11.947 12.095 1.00 75.88 83 GLY A O 1
ATOM 617 N N . PHE A 1 84 ? -13.131 -10.887 11.592 1.00 89.12 84 PHE A N 1
ATOM 618 C CA . PHE A 1 84 ? -12.992 -10.235 12.903 1.00 89.12 84 PHE A CA 1
ATOM 619 C C . PHE A 1 84 ? -14.037 -9.135 13.184 1.00 89.12 84 PHE A C 1
ATOM 621 O O . PHE A 1 84 ? -14.140 -8.632 14.302 1.00 89.12 84 PHE A O 1
ATOM 628 N N . GLY A 1 85 ? -14.826 -8.776 12.172 1.00 92.31 85 GLY A N 1
ATOM 629 C CA . GLY A 1 85 ? -15.868 -7.757 12.214 1.00 92.31 85 GLY A CA 1
ATOM 630 C C . GLY A 1 85 ? -15.891 -6.934 10.928 1.00 92.31 85 GLY A C 1
ATOM 631 O O . GLY A 1 85 ? -15.093 -7.154 10.016 1.00 92.31 85 GLY A O 1
ATOM 632 N N . VAL A 1 86 ? -16.812 -5.977 10.859 1.00 95.25 86 VAL A N 1
ATOM 633 C CA . VAL A 1 86 ? -16.911 -5.017 9.755 1.00 95.25 86 VAL A CA 1
ATOM 634 C C . VAL A 1 86 ? -16.214 -3.734 10.175 1.00 95.25 86 VAL A C 1
ATOM 636 O O . VAL A 1 86 ? -16.697 -3.032 11.062 1.00 95.25 86 VAL A O 1
ATOM 639 N N . VAL A 1 87 ? -15.078 -3.422 9.551 1.00 95.94 87 VAL A N 1
ATOM 640 C CA . VAL A 1 87 ? -14.410 -2.135 9.774 1.00 95.94 87 VAL A CA 1
ATOM 641 C C . VAL A 1 87 ? -15.199 -1.036 9.071 1.00 95.94 87 VAL A C 1
ATOM 643 O O . VAL A 1 87 ? -15.375 -1.074 7.852 1.00 95.94 87 VAL A O 1
ATOM 646 N N . THR A 1 88 ? -15.675 -0.065 9.843 1.00 96.50 88 THR A N 1
ATOM 647 C CA . THR A 1 88 ? -16.487 1.060 9.363 1.00 96.50 88 THR A CA 1
ATOM 648 C C 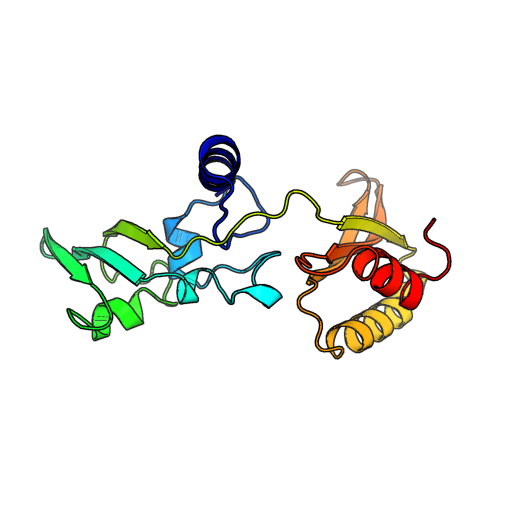. THR A 1 88 ? -15.660 2.322 9.145 1.00 96.50 88 THR A C 1
ATOM 650 O O . THR A 1 88 ? -16.038 3.162 8.331 1.00 96.50 88 THR A O 1
ATOM 653 N N . GLN A 1 89 ? -14.513 2.448 9.818 1.00 97.12 89 GLN A N 1
ATOM 654 C CA . GLN A 1 89 ? -13.616 3.594 9.683 1.00 97.12 89 GLN A CA 1
ATOM 655 C C . GLN A 1 89 ? -12.158 3.188 9.895 1.00 97.12 89 GLN A C 1
ATOM 657 O O . GLN A 1 89 ? -11.855 2.373 10.763 1.00 97.12 89 GLN A O 1
ATOM 662 N N . PHE A 1 90 ? -11.253 3.825 9.150 1.00 97.38 90 PHE A N 1
ATOM 663 C CA . PHE A 1 90 ? -9.813 3.792 9.397 1.00 97.38 90 PHE A CA 1
ATOM 664 C C . PHE A 1 90 ? -9.282 5.193 9.685 1.00 97.38 90 PHE A C 1
ATOM 666 O O . PHE A 1 90 ? -9.702 6.164 9.055 1.00 97.38 90 PHE A O 1
ATOM 673 N N . THR A 1 91 ? -8.286 5.265 10.563 1.00 98.12 91 THR A N 1
ATOM 674 C CA . THR A 1 91 ? -7.362 6.396 10.665 1.00 98.12 91 THR A CA 1
ATOM 675 C C . THR A 1 91 ? -6.028 5.959 10.078 1.00 98.12 91 THR A C 1
ATOM 677 O O . THR A 1 91 ? -5.410 5.017 10.579 1.00 98.12 91 THR A O 1
ATOM 680 N N . LEU A 1 92 ? -5.584 6.628 9.014 1.00 97.25 92 LEU A N 1
ATOM 681 C CA . LEU A 1 92 ? -4.358 6.301 8.286 1.00 97.25 92 LEU A CA 1
ATOM 682 C C . LEU A 1 92 ? -3.325 7.419 8.431 1.00 97.25 92 LEU A C 1
ATOM 684 O O . LEU A 1 92 ? -3.683 8.596 8.475 1.00 97.25 92 LEU A O 1
ATOM 688 N N . LYS A 1 93 ? -2.039 7.060 8.435 1.00 97.12 93 LYS A N 1
ATOM 689 C CA . LYS A 1 93 ? -0.960 8.028 8.207 1.00 97.12 93 LYS A CA 1
ATOM 690 C C . LYS A 1 93 ? -1.030 8.531 6.765 1.00 97.12 93 LYS A C 1
ATOM 692 O O . LYS A 1 93 ? -1.143 7.732 5.835 1.00 97.12 93 LYS A O 1
ATOM 697 N N . ALA A 1 94 ? -0.925 9.844 6.601 1.00 94.88 94 ALA A N 1
ATOM 698 C CA . ALA A 1 94 ? -0.785 10.506 5.312 1.00 94.88 94 ALA A CA 1
ATOM 699 C C . ALA A 1 94 ? 0.605 11.139 5.203 1.00 94.88 94 ALA A C 1
ATOM 701 O O . ALA A 1 94 ? 1.185 11.571 6.200 1.00 94.88 94 ALA A O 1
ATOM 702 N N . PHE A 1 95 ? 1.128 11.193 3.986 1.00 91.62 95 PHE A N 1
ATOM 703 C CA . PHE A 1 95 ? 2.468 11.675 3.673 1.00 91.62 95 PHE A CA 1
ATOM 704 C C . PHE A 1 95 ? 2.382 12.839 2.693 1.00 91.62 95 PHE A C 1
ATOM 706 O O . PHE A 1 95 ? 1.500 12.805 1.832 1.00 91.62 95 PHE A O 1
ATOM 713 N N . PRO A 1 96 ? 3.264 13.848 2.789 1.00 90.31 96 PRO A N 1
ATOM 714 C CA . PRO A 1 96 ? 3.341 14.892 1.776 1.00 90.31 96 PRO A CA 1
ATOM 715 C C . PRO A 1 96 ? 3.498 14.256 0.394 1.00 90.31 96 PRO A C 1
ATOM 717 O O . PRO A 1 96 ? 4.392 13.427 0.189 1.00 90.31 96 PRO A O 1
ATOM 720 N N . ALA A 1 97 ? 2.607 14.601 -0.528 1.00 82.69 97 ALA A N 1
ATOM 721 C CA . ALA A 1 97 ? 2.715 14.183 -1.915 1.00 82.69 97 ALA A CA 1
ATOM 722 C C . ALA A 1 97 ? 3.761 15.066 -2.602 1.00 82.69 97 ALA A C 1
ATOM 724 O O . ALA A 1 97 ? 3.756 16.282 -2.428 1.00 82.69 97 ALA A O 1
ATOM 725 N N . THR A 1 98 ? 4.678 14.462 -3.357 1.00 71.75 98 THR A N 1
ATOM 726 C CA . THR A 1 98 ? 5.574 15.243 -4.212 1.00 71.75 98 THR A CA 1
ATOM 727 C C . THR A 1 98 ? 4.810 15.845 -5.374 1.00 71.75 98 THR A C 1
ATOM 729 O O . THR A 1 98 ? 3.888 15.230 -5.906 1.00 71.75 98 THR A O 1
ATOM 732 N N . GLU A 1 99 ? 5.245 17.020 -5.816 1.00 66.44 99 GLU A N 1
ATOM 733 C CA . GLU A 1 99 ? 4.828 17.565 -7.110 1.00 66.44 99 GLU A CA 1
ATOM 734 C C . GLU A 1 99 ? 5.514 16.834 -8.275 1.00 66.44 99 GLU A C 1
ATOM 736 O O . GLU A 1 99 ? 4.994 16.804 -9.387 1.00 66.44 99 GLU A O 1
ATOM 741 N N . THR A 1 100 ? 6.655 16.189 -8.014 1.00 66.31 100 THR A N 1
ATOM 742 C CA . THR A 1 100 ? 7.467 15.484 -9.006 1.00 66.31 100 THR A CA 1
ATOM 743 C C . THR A 1 100 ? 7.562 13.989 -8.702 1.00 66.31 100 THR A C 1
ATOM 745 O O . THR A 1 100 ? 7.890 13.554 -7.596 1.00 66.31 100 THR A O 1
ATOM 748 N N . PHE A 1 101 ? 7.264 13.167 -9.703 1.00 70.62 101 PHE A N 1
ATOM 749 C CA . PHE A 1 101 ? 7.565 11.739 -9.710 1.00 70.62 101 PHE A CA 1
ATOM 750 C C . PHE A 1 101 ? 7.958 11.338 -11.127 1.00 70.62 101 PHE A C 1
ATOM 752 O O . PHE A 1 101 ? 7.456 11.906 -12.098 1.00 70.62 101 PHE A O 1
ATOM 759 N N . VAL A 1 102 ? 8.831 10.341 -11.250 1.00 72.06 102 VAL A N 1
ATOM 760 C CA . VAL A 1 102 ? 9.177 9.783 -12.558 1.00 72.06 102 VAL A CA 1
ATOM 761 C C . VAL A 1 102 ? 8.485 8.445 -12.721 1.00 72.06 102 VAL A C 1
ATOM 763 O O . VAL A 1 102 ? 8.671 7.531 -11.912 1.00 72.06 102 VAL A O 1
ATOM 766 N N . TRP A 1 103 ? 7.690 8.344 -13.783 1.00 75.94 103 TRP A N 1
ATOM 767 C CA . TRP A 1 103 ? 7.108 7.097 -14.251 1.00 75.94 103 TRP A CA 1
ATOM 768 C C . TRP A 1 103 ? 7.622 6.804 -15.658 1.00 75.94 103 TRP A C 1
ATOM 770 O O . TRP A 1 103 ? 7.407 7.593 -16.575 1.00 75.94 103 TRP A O 1
ATOM 780 N N . ALA A 1 104 ? 8.295 5.668 -15.825 1.00 76.38 104 ALA A N 1
ATOM 781 C CA . ALA A 1 104 ? 8.771 5.208 -17.123 1.00 76.38 104 ALA A CA 1
ATOM 782 C C . ALA A 1 104 ? 8.364 3.754 -17.344 1.00 76.38 104 ALA A C 1
ATOM 784 O O . ALA A 1 104 ? 8.471 2.924 -16.440 1.00 76.38 104 ALA A O 1
ATOM 785 N N . ARG A 1 105 ? 7.927 3.442 -18.565 1.00 78.19 105 ARG A N 1
ATOM 786 C CA . ARG A 1 105 ? 7.634 2.081 -19.010 1.00 78.19 105 ARG A CA 1
ATOM 787 C C . ARG A 1 105 ? 8.454 1.776 -20.251 1.00 78.19 105 ARG A C 1
ATOM 789 O O . ARG A 1 105 ? 8.294 2.433 -21.275 1.00 78.19 105 ARG A O 1
ATOM 796 N N . LEU A 1 106 ? 9.286 0.748 -20.164 1.00 81.00 106 LEU A N 1
ATOM 797 C CA . LEU A 1 106 ? 10.117 0.279 -21.268 1.00 81.00 106 LEU A CA 1
ATOM 798 C C . LEU A 1 106 ? 9.643 -1.096 -21.714 1.00 81.00 106 LEU A C 1
ATOM 800 O O . LEU A 1 106 ? 9.336 -1.947 -20.878 1.00 81.00 106 LEU A O 1
ATOM 804 N N . LYS A 1 107 ? 9.580 -1.299 -23.030 1.00 84.19 107 LYS A N 1
ATOM 805 C CA . LYS A 1 107 ? 9.192 -2.569 -23.643 1.00 84.19 107 LYS A CA 1
ATOM 806 C C . LYS A 1 107 ? 10.416 -3.242 -24.249 1.00 84.19 107 LYS A C 1
ATOM 808 O O . LYS A 1 107 ? 11.149 -2.610 -25.006 1.00 84.19 107 LYS A O 1
ATOM 813 N N . TYR A 1 108 ? 10.590 -4.522 -23.954 1.00 85.19 108 TYR A N 1
ATOM 814 C CA . TYR A 1 108 ? 11.670 -5.352 -24.478 1.00 85.19 108 TYR A CA 1
ATOM 815 C C . TYR A 1 108 ? 11.135 -6.654 -25.067 1.00 85.19 108 TYR A C 1
ATOM 817 O O . TYR A 1 108 ? 10.020 -7.086 -24.756 1.00 85.19 108 TYR A O 1
ATOM 825 N N . SER A 1 109 ? 11.956 -7.296 -25.896 1.00 86.69 109 SER A N 1
ATOM 826 C CA . SER A 1 109 ? 11.656 -8.621 -26.431 1.00 86.69 109 SER A CA 1
ATOM 827 C C . SER A 1 109 ? 11.672 -9.676 -25.326 1.00 86.69 109 SER A C 1
ATOM 829 O O . SER A 1 109 ? 12.500 -9.625 -24.418 1.00 86.69 109 SER A O 1
ATOM 831 N N . LEU A 1 110 ? 10.815 -10.696 -25.439 1.00 86.31 110 LEU A N 1
ATOM 832 C CA . LEU A 1 110 ? 10.877 -11.876 -24.570 1.00 86.31 110 LEU A CA 1
ATOM 833 C C . LEU A 1 110 ? 12.207 -12.634 -24.663 1.00 86.31 110 LEU A C 1
ATOM 835 O O . LEU A 1 110 ? 12.572 -13.327 -23.716 1.00 86.31 110 LEU A O 1
ATOM 839 N N . ASN A 1 111 ? 12.946 -12.486 -25.766 1.00 89.62 111 ASN A N 1
ATOM 840 C CA . ASN A 1 111 ? 14.265 -13.102 -25.920 1.00 89.62 111 ASN A CA 1
ATOM 841 C C . ASN A 1 111 ? 15.264 -12.609 -24.857 1.00 89.62 111 ASN A C 1
ATOM 843 O O . ASN A 1 111 ? 16.189 -13.338 -24.507 1.00 89.62 111 ASN A O 1
ATOM 847 N N . ASP A 1 112 ? 15.042 -11.418 -24.294 1.00 87.00 112 ASP A N 1
ATOM 848 C CA . ASP A 1 112 ? 15.905 -10.815 -23.277 1.00 87.00 112 ASP A CA 1
ATOM 849 C C . ASP A 1 112 ? 15.487 -11.179 -21.838 1.00 87.00 112 ASP A C 1
ATOM 851 O O . ASP A 1 112 ? 16.054 -10.656 -20.878 1.00 87.00 112 ASP A O 1
ATOM 855 N N . LEU A 1 113 ? 14.516 -12.084 -21.642 1.00 86.12 113 LEU A N 1
ATOM 856 C CA . LEU A 1 113 ? 13.912 -12.366 -20.330 1.00 86.12 113 LEU A CA 1
ATOM 857 C C . LEU A 1 113 ? 14.924 -12.694 -19.238 1.00 86.12 113 LEU A C 1
ATOM 859 O O . LEU A 1 113 ? 14.884 -12.101 -18.161 1.00 86.12 113 LEU A O 1
ATOM 863 N N . SER A 1 114 ? 15.837 -13.626 -19.500 1.00 87.50 114 SER A N 1
ATOM 864 C CA . SER A 1 114 ? 16.836 -14.030 -18.509 1.00 87.50 114 SER A CA 1
ATOM 865 C C . SER A 1 114 ? 17.776 -12.879 -18.151 1.00 87.50 114 SER A C 1
ATOM 867 O O . SER A 1 114 ? 18.132 -12.725 -16.983 1.00 87.50 114 SER A O 1
ATOM 869 N N . LEU A 1 115 ? 18.157 -12.054 -19.128 1.00 86.88 115 LEU A N 1
ATOM 870 C CA . LEU A 1 115 ? 18.998 -10.881 -18.900 1.00 86.88 115 LEU A CA 1
ATOM 871 C C . LEU A 1 115 ? 18.259 -9.844 -18.045 1.00 86.88 115 LEU A C 1
ATOM 873 O O . LEU A 1 115 ? 18.779 -9.411 -17.017 1.00 86.88 115 LEU A O 1
ATOM 877 N N . LEU A 1 116 ? 17.032 -9.491 -18.431 1.00 84.62 116 LEU A N 1
ATOM 878 C CA . LEU A 1 116 ? 16.232 -8.468 -17.757 1.00 84.62 116 LEU A CA 1
ATOM 879 C C . LEU A 1 116 ? 15.798 -8.894 -16.352 1.00 84.62 116 LEU A C 1
ATOM 881 O O . LEU A 1 116 ? 15.802 -8.065 -15.446 1.00 84.62 116 LEU A O 1
ATOM 885 N N . LEU A 1 117 ? 15.497 -10.178 -16.130 1.00 86.19 117 LEU A N 1
ATOM 886 C CA . LEU A 1 117 ? 15.244 -10.720 -14.791 1.00 86.19 117 LEU A CA 1
ATOM 887 C C . LEU A 1 117 ? 16.470 -10.580 -13.886 1.00 86.19 117 LEU A C 1
ATOM 889 O O . LEU A 1 117 ? 16.338 -10.135 -12.746 1.00 86.19 117 LEU A O 1
ATOM 893 N N . ASN A 1 118 ? 17.658 -10.938 -14.383 1.00 85.94 118 ASN A N 1
ATOM 894 C CA . ASN A 1 118 ? 18.901 -10.801 -13.622 1.00 85.94 118 ASN A CA 1
ATOM 895 C C . ASN A 1 118 ? 19.209 -9.333 -13.312 1.00 85.94 118 ASN A C 1
ATOM 897 O O . ASN A 1 118 ? 19.537 -9.007 -12.170 1.00 85.94 118 ASN A O 1
ATOM 901 N N . LEU A 1 119 ? 19.056 -8.447 -14.298 1.00 82.25 119 LEU A N 1
ATOM 902 C CA . LEU A 1 119 ? 19.245 -7.011 -14.115 1.00 82.25 119 LEU A CA 1
ATOM 903 C C . LEU A 1 119 ? 18.260 -6.458 -13.080 1.00 82.25 119 LEU A C 1
ATOM 905 O O . LEU A 1 119 ? 18.677 -5.804 -12.129 1.00 82.25 119 LEU A O 1
ATOM 909 N N . TRP A 1 120 ? 16.972 -6.785 -13.200 1.00 82.94 120 TRP A N 1
ATOM 910 C CA . TRP A 1 120 ? 15.953 -6.381 -12.232 1.00 82.94 120 TRP A CA 1
ATOM 911 C C . TRP A 1 120 ? 16.290 -6.864 -10.815 1.00 82.94 120 TRP A C 1
ATOM 913 O O . TRP A 1 120 ? 16.253 -6.075 -9.875 1.00 82.94 120 TRP A O 1
ATOM 923 N N . GLN A 1 121 ? 16.717 -8.119 -10.639 1.00 85.69 121 GLN A N 1
ATOM 924 C CA . GLN A 1 121 ? 17.145 -8.621 -9.327 1.00 85.69 121 GLN A CA 1
ATOM 925 C C . GLN A 1 121 ? 18.358 -7.868 -8.762 1.00 85.69 121 GLN A C 1
ATOM 927 O O . GLN A 1 121 ? 18.448 -7.686 -7.548 1.00 85.69 121 GLN A O 1
ATOM 932 N N . GLN A 1 122 ? 19.298 -7.441 -9.609 1.00 82.44 122 GLN A N 1
ATOM 933 C CA . GLN A 1 122 ? 20.439 -6.624 -9.186 1.00 82.44 122 GLN A CA 1
ATOM 934 C C . GLN A 1 122 ? 19.999 -5.213 -8.785 1.00 82.44 122 GLN A C 1
ATOM 936 O O . GLN A 1 122 ? 20.383 -4.750 -7.712 1.00 82.44 122 GLN A O 1
ATOM 941 N N . ILE A 1 123 ? 19.130 -4.577 -9.578 1.00 77.56 123 ILE A N 1
ATOM 942 C CA . ILE A 1 123 ? 18.518 -3.275 -9.268 1.00 77.56 123 ILE A CA 1
ATOM 943 C C . ILE A 1 123 ? 17.826 -3.328 -7.906 1.00 77.56 123 ILE A C 1
ATOM 945 O O . ILE A 1 123 ? 18.056 -2.477 -7.052 1.00 77.56 123 ILE A O 1
ATOM 949 N N . MET A 1 124 ? 17.024 -4.365 -7.661 1.00 78.88 124 MET A N 1
ATOM 950 C CA . MET A 1 124 ? 16.242 -4.491 -6.430 1.00 78.88 124 MET A CA 1
ATOM 951 C C . MET A 1 124 ? 17.094 -4.663 -5.164 1.00 78.88 124 MET A C 1
ATOM 953 O O . MET A 1 124 ? 16.597 -4.392 -4.067 1.00 78.88 124 MET A O 1
ATOM 957 N N . LYS A 1 125 ? 18.364 -5.077 -5.296 1.00 81.44 125 LYS A N 1
ATOM 958 C CA . LYS A 1 125 ? 19.326 -5.143 -4.182 1.00 81.44 125 LYS A CA 1
ATOM 959 C C . LYS A 1 125 ? 19.874 -3.770 -3.792 1.00 81.44 125 LYS A C 1
ATOM 961 O O . LYS A 1 125 ? 20.320 -3.616 -2.653 1.00 81.44 125 LYS A O 1
ATOM 966 N N . PHE A 1 126 ? 19.837 -2.778 -4.684 1.00 72.50 126 PHE A N 1
ATOM 967 C CA . PHE A 1 126 ? 20.184 -1.409 -4.316 1.00 72.50 126 PHE A CA 1
ATOM 968 C C . PHE A 1 126 ? 19.127 -0.848 -3.358 1.00 72.50 126 PHE A C 1
ATOM 970 O O . PHE A 1 126 ? 17.918 -0.919 -3.599 1.00 72.50 126 PHE A O 1
ATOM 977 N N . ARG A 1 127 ? 19.592 -0.291 -2.233 1.00 62.22 127 ARG A N 1
ATOM 978 C CA . ARG A 1 127 ? 18.742 0.320 -1.202 1.00 62.22 127 ARG A CA 1
ATOM 979 C C . ARG A 1 127 ? 18.285 1.721 -1.621 1.00 62.22 127 ARG A C 1
ATOM 981 O O . ARG A 1 127 ? 18.643 2.700 -0.980 1.00 62.22 127 ARG A O 1
ATOM 988 N N . ASN A 1 128 ? 17.498 1.812 -2.688 1.00 65.88 128 ASN A N 1
ATOM 989 C CA . ASN A 1 128 ? 16.721 3.013 -2.992 1.00 65.88 128 ASN A CA 1
ATOM 990 C C . ASN A 1 128 ? 15.256 2.817 -2.567 1.00 65.88 128 ASN A C 1
ATOM 992 O O . ASN A 1 128 ? 14.760 1.693 -2.485 1.00 65.88 128 ASN A O 1
ATOM 996 N N . CYS A 1 129 ? 14.541 3.906 -2.290 1.00 67.88 129 CYS A N 1
ATOM 997 C CA . CYS A 1 129 ? 13.100 3.842 -2.011 1.00 67.88 129 CYS A CA 1
ATOM 998 C C . CYS A 1 129 ? 12.255 3.682 -3.293 1.00 67.88 129 CYS A C 1
ATOM 1000 O O . CYS A 1 129 ? 11.031 3.589 -3.220 1.00 67.88 129 CYS A O 1
ATOM 1002 N N . SER A 1 130 ? 12.899 3.639 -4.462 1.00 70.88 130 SER A N 1
ATOM 1003 C CA . SER A 1 130 ? 12.275 3.560 -5.784 1.00 70.88 130 SER A CA 1
ATOM 1004 C C . SER A 1 130 ? 11.622 2.211 -6.035 1.00 70.88 130 SER A C 1
ATOM 1006 O O . SER A 1 130 ? 12.204 1.171 -5.738 1.00 70.88 130 SER A O 1
ATOM 1008 N N . THR A 1 131 ? 10.441 2.205 -6.641 1.00 77.06 131 THR A N 1
ATOM 1009 C CA . THR A 1 131 ? 9.741 0.979 -7.024 1.00 77.06 131 THR A CA 1
ATOM 1010 C C . THR A 1 131 ? 10.041 0.641 -8.477 1.00 77.06 131 THR A C 1
ATOM 1012 O O . THR A 1 131 ? 9.716 1.407 -9.376 1.00 77.06 131 THR A O 1
ATOM 1015 N N . VAL A 1 132 ? 10.626 -0.534 -8.718 1.00 76.62 132 VAL A N 1
ATOM 1016 C CA . VAL A 1 132 ? 10.843 -1.066 -10.069 1.00 76.62 132 VAL A CA 1
ATOM 1017 C C . VAL A 1 132 ? 10.037 -2.350 -10.225 1.00 76.62 132 VAL A C 1
ATOM 1019 O O . VAL A 1 132 ? 10.281 -3.339 -9.533 1.00 76.62 132 VAL A O 1
ATOM 1022 N N . GLY A 1 133 ? 9.051 -2.325 -11.115 1.00 79.31 133 GLY A N 1
ATOM 1023 C CA . GLY A 1 133 ? 8.224 -3.469 -11.476 1.00 79.31 133 GLY A CA 1
ATOM 1024 C C . GLY A 1 133 ? 8.698 -4.105 -12.778 1.00 79.31 133 GLY A C 1
ATOM 1025 O O . GLY A 1 133 ? 8.987 -3.405 -13.744 1.00 79.31 133 GLY A O 1
ATOM 1026 N N . LEU A 1 134 ? 8.739 -5.433 -12.815 1.00 82.19 134 LEU A N 1
ATOM 1027 C CA . LEU A 1 134 ? 8.940 -6.217 -14.029 1.00 82.19 134 LEU A CA 1
ATOM 1028 C C . LEU A 1 134 ? 7.647 -6.977 -14.325 1.00 82.19 134 LEU A C 1
ATOM 1030 O O . LEU A 1 134 ? 7.112 -7.656 -13.450 1.00 82.19 134 LEU A O 1
ATOM 1034 N N . HIS A 1 135 ? 7.150 -6.858 -15.548 1.00 82.44 135 HIS A N 1
ATOM 1035 C CA . HIS A 1 135 ? 5.890 -7.439 -15.989 1.00 82.44 135 HIS A CA 1
ATOM 1036 C C . HIS A 1 135 ? 6.098 -8.162 -17.318 1.00 82.44 135 HIS A C 1
ATOM 1038 O O . HIS A 1 135 ? 6.857 -7.706 -18.169 1.00 82.44 135 HIS A O 1
ATOM 1044 N N . ILE A 1 136 ? 5.398 -9.277 -17.506 1.00 83.94 136 ILE A N 1
ATOM 1045 C CA . ILE A 1 136 ? 5.221 -9.890 -18.822 1.00 83.94 136 ILE A CA 1
ATOM 1046 C C . ILE A 1 136 ? 3.815 -9.507 -19.264 1.00 83.94 136 ILE A C 1
ATOM 1048 O O . ILE A 1 136 ? 2.846 -9.773 -18.552 1.00 83.94 136 ILE A O 1
ATOM 1052 N N . GLU A 1 137 ? 3.716 -8.821 -20.391 1.00 81.69 137 GLU A N 1
ATOM 1053 C CA . GLU A 1 137 ? 2.465 -8.275 -20.909 1.00 81.69 137 GLU A CA 1
ATOM 1054 C C . GLU A 1 137 ? 2.286 -8.719 -22.367 1.00 81.69 137 GLU A C 1
ATOM 1056 O O . GLU A 1 137 ? 3.251 -9.058 -23.047 1.00 81.69 137 GLU A O 1
ATOM 1061 N N . ARG A 1 138 ? 1.043 -8.713 -22.854 1.00 80.56 138 ARG A N 1
ATOM 1062 C CA . ARG A 1 138 ? 0.714 -8.936 -24.264 1.00 80.56 138 ARG A CA 1
ATOM 1063 C C . ARG A 1 138 ? 0.153 -7.650 -24.838 1.00 80.56 138 ARG A C 1
ATOM 1065 O O . ARG A 1 138 ? -0.791 -7.099 -24.269 1.00 80.56 138 ARG A O 1
ATOM 1072 N N . ASP A 1 139 ? 0.678 -7.195 -25.971 1.00 78.12 139 ASP A N 1
ATOM 1073 C CA . ASP A 1 139 ? 0.039 -6.094 -26.693 1.00 78.12 139 ASP A CA 1
ATOM 1074 C C . ASP A 1 139 ? -1.372 -6.523 -27.138 1.00 78.12 139 ASP A C 1
ATOM 1076 O O . ASP A 1 139 ? -1.559 -7.635 -27.614 1.00 78.12 139 ASP A O 1
ATOM 1080 N N . ASN A 1 140 ? -2.385 -5.667 -26.983 1.00 70.88 140 ASN A N 1
ATOM 1081 C CA . ASN A 1 140 ? -3.741 -5.883 -27.519 1.00 70.88 140 ASN A CA 1
ATOM 1082 C C . ASN A 1 140 ? -4.314 -7.301 -27.293 1.00 70.88 140 ASN A C 1
ATOM 1084 O O . ASN A 1 140 ? -4.615 -8.032 -28.243 1.00 70.88 140 ASN A O 1
ATOM 1088 N N . PHE A 1 141 ? -4.457 -7.706 -26.027 1.00 68.88 141 PHE A N 1
ATOM 1089 C CA . PHE A 1 141 ? -5.044 -8.999 -25.668 1.00 68.88 141 PHE A CA 1
ATOM 1090 C C . PHE A 1 141 ? -6.423 -9.213 -26.344 1.00 68.88 141 PHE A C 1
ATOM 1092 O O . PHE A 1 141 ? -7.266 -8.315 -26.275 1.00 68.88 141 PHE A O 1
ATOM 1099 N N . PRO A 1 142 ? -6.687 -10.383 -26.971 1.00 69.12 142 PRO A N 1
ATOM 1100 C CA . PRO A 1 142 ? -5.876 -11.606 -26.921 1.00 69.12 142 PRO A CA 1
ATOM 1101 C C . PRO A 1 142 ? -4.833 -11.777 -28.047 1.00 69.12 142 PRO A C 1
ATOM 1103 O O . PRO A 1 142 ? -4.105 -12.772 -28.017 1.00 69.12 142 PRO A O 1
ATOM 1106 N N . TYR A 1 143 ? -4.729 -10.850 -29.010 1.00 72.62 143 TYR A N 1
ATOM 1107 C CA . TYR A 1 143 ? -4.119 -11.098 -30.331 1.00 72.62 143 TYR A CA 1
ATOM 1108 C C . TYR A 1 143 ? -2.746 -10.457 -30.615 1.00 72.62 143 TYR A C 1
ATOM 1110 O O . TYR A 1 143 ? -2.302 -10.521 -31.760 1.00 72.62 143 TYR A O 1
ATOM 1118 N N . GLY A 1 144 ? -2.048 -9.850 -29.652 1.00 76.94 144 GLY A N 1
ATOM 1119 C CA . GLY A 1 144 ? -0.712 -9.292 -29.918 1.00 76.94 144 GLY A CA 1
ATOM 1120 C C . GLY A 1 144 ? 0.464 -10.125 -29.423 1.00 76.94 144 GLY A C 1
ATOM 1121 O O . GLY A 1 144 ? 0.337 -11.292 -29.051 1.00 76.94 144 GLY A O 1
ATOM 1122 N N . VAL A 1 145 ? 1.636 -9.494 -29.483 1.00 75.94 145 VAL A N 1
ATOM 1123 C CA . VAL A 1 145 ? 2.925 -10.109 -29.167 1.00 75.94 145 VAL A CA 1
ATOM 1124 C C . VAL A 1 145 ? 3.203 -9.952 -27.679 1.00 75.94 145 VAL A C 1
ATOM 1126 O O . VAL A 1 145 ? 2.982 -8.884 -27.101 1.00 75.94 145 VAL A O 1
ATOM 1129 N N . ASP A 1 146 ? 3.670 -11.031 -27.063 1.00 82.94 146 ASP A N 1
ATOM 1130 C CA . ASP A 1 146 ? 4.131 -11.002 -25.683 1.00 82.94 146 ASP A CA 1
ATOM 1131 C C . ASP A 1 146 ? 5.458 -10.231 -25.595 1.00 82.94 146 ASP A C 1
ATOM 1133 O O . ASP A 1 146 ? 6.381 -10.447 -26.385 1.00 82.94 146 ASP A O 1
ATOM 1137 N N . TYR A 1 147 ? 5.554 -9.327 -24.627 1.00 80.75 147 TYR A N 1
ATOM 1138 C CA . TYR A 1 147 ? 6.723 -8.497 -24.372 1.00 80.75 147 TYR A CA 1
ATOM 1139 C C . TYR A 1 147 ? 7.019 -8.414 -22.876 1.00 80.75 147 TYR A C 1
ATOM 1141 O O . TYR A 1 147 ? 6.198 -8.745 -22.016 1.00 80.75 147 TYR A O 1
ATOM 1149 N N . ILE A 1 148 ? 8.217 -7.932 -22.561 1.00 76.00 148 ILE A N 1
ATOM 1150 C CA . ILE A 1 148 ? 8.628 -7.644 -21.189 1.00 76.00 148 ILE A CA 1
ATOM 1151 C C . ILE A 1 148 ? 8.484 -6.148 -20.956 1.00 76.00 148 ILE A C 1
ATOM 1153 O O . ILE A 1 148 ? 9.147 -5.346 -21.613 1.00 76.00 148 ILE A O 1
ATOM 1157 N N . GLY A 1 149 ? 7.605 -5.772 -20.034 1.00 76.44 149 GLY A N 1
ATOM 1158 C CA . GLY A 1 149 ? 7.447 -4.407 -19.557 1.00 76.44 149 GLY A CA 1
ATOM 1159 C C . GLY A 1 149 ? 8.257 -4.186 -18.285 1.00 76.44 149 GLY A C 1
ATOM 1160 O O . GLY A 1 149 ? 8.038 -4.873 -17.289 1.00 76.44 149 GLY A O 1
ATOM 1161 N N . ILE A 1 150 ? 9.153 -3.203 -18.278 1.00 73.12 150 ILE A N 1
ATOM 1162 C CA . ILE A 1 150 ? 9.792 -2.729 -17.044 1.00 73.12 150 ILE A CA 1
ATOM 1163 C C . ILE A 1 150 ? 9.202 -1.370 -16.695 1.00 73.12 150 ILE A C 1
ATOM 1165 O O . ILE A 1 150 ? 9.304 -0.429 -17.481 1.00 73.12 150 ILE A O 1
ATOM 1169 N N . ASN A 1 151 ? 8.568 -1.285 -15.528 1.00 75.50 151 ASN A N 1
ATOM 1170 C CA . ASN A 1 151 ? 7.995 -0.064 -14.981 1.00 75.50 151 ASN A CA 1
ATOM 1171 C C . ASN A 1 151 ? 8.921 0.480 -13.895 1.00 75.50 151 ASN A C 1
ATOM 1173 O O . ASN A 1 151 ? 9.188 -0.197 -12.904 1.00 75.50 151 ASN A O 1
ATOM 1177 N N . PHE A 1 152 ? 9.354 1.721 -14.042 1.00 71.50 152 PHE A N 1
ATOM 1178 C CA . PHE A 1 152 ? 10.087 2.451 -13.019 1.00 71.50 152 PHE A CA 1
ATOM 1179 C C . PHE A 1 152 ? 9.158 3.491 -12.419 1.00 71.50 152 PHE A C 1
ATOM 1181 O O . PHE A 1 152 ? 8.577 4.295 -13.145 1.00 71.50 152 PHE A O 1
ATOM 1188 N N . VAL A 1 153 ? 9.018 3.466 -11.098 1.00 70.75 153 VAL A N 1
ATOM 1189 C CA . VAL A 1 153 ? 8.326 4.494 -10.325 1.00 70.75 153 VAL A CA 1
ATOM 1190 C C . VAL A 1 153 ? 9.281 4.988 -9.258 1.00 70.75 153 VAL A C 1
ATOM 1192 O O . VAL A 1 153 ? 9.511 4.326 -8.242 1.00 70.75 153 VAL A O 1
ATOM 1195 N N . ILE A 1 154 ? 9.870 6.148 -9.510 1.00 66.62 154 ILE A N 1
ATOM 1196 C CA . ILE A 1 154 ? 10.822 6.766 -8.595 1.00 66.62 154 ILE A CA 1
ATOM 1197 C C . ILE A 1 154 ? 10.092 7.851 -7.818 1.00 66.62 154 ILE A C 1
ATOM 1199 O O . ILE A 1 154 ? 9.586 8.812 -8.394 1.00 66.62 154 ILE A O 1
ATOM 1203 N N . VAL A 1 155 ? 10.028 7.662 -6.500 1.00 62.72 155 VAL A N 1
ATOM 1204 C CA . VAL A 1 155 ? 9.362 8.568 -5.559 1.00 62.72 155 VAL A CA 1
ATOM 1205 C C . VAL A 1 155 ? 10.416 9.123 -4.602 1.00 62.72 155 VAL A C 1
ATOM 1207 O O . VAL A 1 155 ? 10.463 8.769 -3.423 1.00 62.72 155 VAL A O 1
ATOM 1210 N N . GLU A 1 156 ? 11.316 9.961 -5.109 1.00 62.09 156 GLU A N 1
ATOM 1211 C CA . GLU A 1 156 ? 12.306 10.657 -4.273 1.00 62.09 156 GLU A CA 1
ATOM 1212 C C . GLU A 1 156 ? 11.886 12.106 -4.045 1.00 62.09 156 GLU A C 1
ATOM 1214 O O . GLU A 1 156 ? 11.331 12.736 -4.934 1.00 62.09 156 GLU A O 1
ATOM 1219 N N . GLN A 1 157 ? 12.098 12.600 -2.824 1.00 52.78 157 GLN A N 1
ATOM 1220 C CA . GLN A 1 157 ? 11.602 13.905 -2.378 1.00 52.78 157 GLN A CA 1
ATOM 1221 C C . GLN A 1 157 ? 12.665 14.998 -2.327 1.00 52.78 157 GLN A C 1
ATOM 1223 O O . GLN A 1 157 ? 12.284 16.155 -2.211 1.00 52.78 157 GLN A O 1
ATOM 1228 N N . GLU A 1 158 ? 13.957 14.660 -2.344 1.00 50.88 158 GLU A N 1
ATOM 1229 C CA . GLU A 1 158 ? 14.912 15.540 -1.660 1.00 50.88 158 GLU A CA 1
ATOM 1230 C C . GLU A 1 158 ? 16.050 16.118 -2.496 1.00 50.88 158 GLU A C 1
ATOM 1232 O O . GLU A 1 158 ? 16.662 17.066 -2.022 1.00 50.88 158 GLU A O 1
ATOM 1237 N N . GLU A 1 159 ? 16.305 15.684 -3.734 1.00 51.12 159 GLU A N 1
ATOM 1238 C CA . GLU A 1 159 ? 17.314 16.356 -4.568 1.00 51.12 159 GLU A CA 1
ATOM 1239 C C . GLU A 1 159 ? 16.952 16.311 -6.056 1.00 51.12 159 GLU A C 1
ATOM 1241 O O . GLU A 1 159 ? 16.619 15.251 -6.600 1.00 51.12 159 GLU A O 1
ATOM 1246 N N . ASP A 1 160 ? 17.039 17.470 -6.713 1.00 53.56 160 ASP A N 1
ATOM 1247 C CA . ASP A 1 160 ? 16.907 17.596 -8.162 1.00 53.56 160 ASP A CA 1
ATOM 1248 C C . ASP A 1 160 ? 17.899 16.645 -8.864 1.00 53.56 160 ASP A C 1
ATOM 1250 O O . ASP A 1 160 ? 19.070 16.559 -8.500 1.00 53.56 160 ASP A O 1
ATOM 1254 N N . ASN A 1 161 ? 17.423 15.929 -9.887 1.00 54.88 161 ASN A N 1
ATOM 1255 C CA . ASN A 1 161 ? 18.164 15.029 -10.790 1.00 54.88 161 ASN A CA 1
ATOM 1256 C C . ASN A 1 161 ? 18.582 13.626 -10.306 1.00 54.88 161 ASN A C 1
ATOM 1258 O O . ASN A 1 161 ? 18.826 12.784 -11.172 1.00 54.88 161 ASN A O 1
ATOM 1262 N N . LYS A 1 162 ? 18.554 13.272 -9.011 1.00 60.44 162 LYS A N 1
ATOM 1263 C CA . LYS A 1 162 ? 18.911 11.893 -8.571 1.00 60.44 162 LYS A CA 1
ATOM 1264 C C . LYS A 1 162 ? 18.035 10.792 -9.182 1.00 60.44 162 LYS A C 1
ATOM 1266 O O . LYS A 1 162 ? 18.487 9.671 -9.421 1.00 60.44 162 LYS A O 1
ATOM 1271 N N . GLN A 1 163 ? 16.782 11.120 -9.483 1.00 61.56 163 GLN A N 1
ATOM 1272 C CA . GLN A 1 163 ? 15.817 10.210 -10.104 1.00 61.56 163 GLN A CA 1
ATOM 1273 C C . GLN A 1 163 ? 16.217 9.867 -11.547 1.00 61.56 163 GLN A C 1
ATOM 1275 O O . GLN A 1 163 ? 16.188 8.701 -11.946 1.00 61.56 163 GLN A O 1
ATOM 1280 N N . LEU A 1 164 ? 16.628 10.888 -12.307 1.00 63.69 164 LEU A N 1
ATOM 1281 C CA . LEU A 1 164 ? 17.142 10.759 -13.668 1.00 63.69 164 LEU A CA 1
ATOM 1282 C C . LEU A 1 164 ? 18.505 10.074 -13.678 1.00 63.69 164 LEU A C 1
ATOM 1284 O O . LEU A 1 164 ? 18.698 9.175 -14.483 1.00 63.69 164 LEU A O 1
ATOM 1288 N N . GLU A 1 165 ? 19.404 10.404 -12.752 1.00 66.38 165 GLU A N 1
ATOM 1289 C CA . GLU A 1 165 ? 20.696 9.721 -12.610 1.00 66.38 165 GLU A CA 1
ATOM 1290 C C . GLU A 1 165 ? 20.523 8.238 -12.268 1.00 66.38 165 GLU A C 1
ATOM 1292 O O . GLU A 1 165 ? 21.196 7.384 -12.838 1.00 66.38 165 GLU A O 1
ATOM 1297 N N . THR A 1 166 ? 19.577 7.904 -11.385 1.00 65.81 166 THR A N 1
ATOM 1298 C CA . THR A 1 166 ? 19.241 6.510 -11.059 1.00 65.81 166 THR A CA 1
ATOM 1299 C C . THR A 1 166 ? 18.700 5.781 -12.285 1.00 65.81 166 THR A C 1
ATOM 1301 O O . THR A 1 166 ? 19.089 4.643 -12.546 1.00 65.81 166 THR A O 1
ATOM 1304 N N . LEU A 1 167 ? 17.823 6.423 -13.065 1.00 65.38 167 LEU A N 1
ATOM 1305 C CA . LEU A 1 167 ? 17.344 5.862 -14.328 1.00 65.38 167 LEU A CA 1
ATOM 1306 C C . LEU A 1 167 ? 18.480 5.689 -15.329 1.00 65.38 167 LEU A C 1
ATOM 1308 O O . LEU A 1 167 ? 18.626 4.596 -15.854 1.00 65.38 167 LEU A O 1
ATOM 1312 N N . GLN A 1 168 ? 19.312 6.704 -15.545 1.00 69.00 168 GLN A N 1
ATOM 1313 C CA . GLN A 1 168 ? 20.450 6.672 -16.465 1.00 69.00 168 GLN A CA 1
ATOM 1314 C C . GLN A 1 168 ? 21.499 5.637 -16.053 1.00 69.00 168 GLN A C 1
ATOM 1316 O O . GLN A 1 168 ? 22.065 4.965 -16.908 1.00 69.00 168 GLN A O 1
ATOM 1321 N N . TYR A 1 169 ? 21.723 5.428 -14.757 1.00 67.19 169 TYR A N 1
ATOM 1322 C CA . TYR A 1 169 ? 22.611 4.374 -14.273 1.00 67.19 169 TYR A CA 1
ATOM 1323 C C . TYR A 1 169 ? 22.138 2.984 -14.719 1.00 67.19 169 TYR A C 1
ATOM 1325 O O . TYR A 1 169 ? 22.941 2.158 -15.152 1.00 67.19 169 TYR A O 1
ATOM 1333 N N . PHE A 1 170 ? 20.831 2.725 -14.650 1.00 63.38 170 PHE A N 1
ATOM 1334 C CA . PHE A 1 170 ? 20.267 1.440 -15.069 1.00 63.38 170 PHE A CA 1
ATOM 1335 C C . PHE A 1 170 ? 19.962 1.371 -16.568 1.00 63.38 170 PHE A C 1
ATOM 1337 O O . PHE A 1 170 ? 19.877 0.281 -17.135 1.00 63.38 170 PHE A O 1
ATOM 1344 N N . LEU A 1 171 ? 19.760 2.524 -17.198 1.00 66.50 171 LEU A N 1
ATOM 1345 C CA . LEU A 1 171 ? 19.237 2.696 -18.546 1.00 66.50 171 LEU A CA 1
ATOM 1346 C C . LEU A 1 171 ? 19.972 3.875 -19.210 1.00 66.50 171 LEU A C 1
ATOM 1348 O O . LEU A 1 171 ? 19.390 4.944 -19.402 1.00 66.50 171 LEU A O 1
ATOM 1352 N N . PRO A 1 172 ? 21.251 3.691 -19.588 1.00 57.09 172 PRO A N 1
ATOM 1353 C CA . PRO A 1 172 ? 22.165 4.775 -19.976 1.00 57.09 172 PRO A CA 1
ATOM 1354 C C . PRO A 1 172 ? 21.757 5.572 -21.221 1.00 57.09 172 PRO A C 1
ATOM 1356 O O . PRO A 1 172 ? 22.363 6.598 -21.506 1.00 57.09 172 PRO A O 1
ATOM 1359 N N . ASN A 1 173 ? 20.720 5.135 -21.940 1.00 54.06 173 ASN A N 1
ATOM 1360 C CA . ASN A 1 173 ? 20.221 5.777 -23.156 1.00 54.06 173 ASN A CA 1
ATOM 1361 C C . ASN A 1 173 ? 18.862 6.479 -22.967 1.00 54.06 173 ASN A C 1
ATOM 1363 O O . ASN A 1 173 ? 18.211 6.800 -23.959 1.00 54.06 173 ASN A O 1
ATOM 1367 N N . ILE A 1 174 ? 18.396 6.677 -21.729 1.00 50.84 174 ILE A N 1
ATOM 1368 C CA . ILE A 1 174 ? 17.174 7.450 -21.464 1.00 50.84 174 ILE A CA 1
ATOM 1369 C C . ILE A 1 174 ? 17.519 8.939 -21.427 1.00 50.84 174 ILE A C 1
ATOM 1371 O O . ILE A 1 174 ? 18.205 9.398 -20.512 1.00 50.84 174 ILE A O 1
ATOM 1375 N N . THR A 1 175 ? 17.048 9.659 -22.447 1.00 44.12 175 THR A N 1
ATOM 1376 C CA . THR A 1 175 ? 17.029 11.128 -22.538 1.00 44.12 175 THR A CA 1
ATOM 1377 C C . THR A 1 175 ? 15.739 11.697 -21.982 1.00 44.12 175 THR A C 1
ATOM 1379 O O . THR A 1 175 ? 14.677 11.158 -22.374 1.00 44.12 175 THR A O 1
#